Protein AF-A0A820EY60-F1 (afdb_monomer_lite)

Radius of gyration: 45.44 Å; chains: 1; bounding box: 82×20×129 Å

Structure (mmCIF, N/CA/C/O backbone):
data_AF-A0A820EY60-F1
#
_entry.id   AF-A0A820EY60-F1
#
loop_
_atom_site.group_PDB
_atom_site.id
_atom_site.type_symbol
_atom_site.label_atom_id
_atom_site.label_alt_id
_atom_site.label_comp_id
_atom_site.label_asym_id
_atom_site.label_entity_id
_atom_site.label_seq_id
_atom_site.pdbx_PDB_ins_code
_atom_site.Cartn_x
_atom_site.Cartn_y
_atom_site.Cartn_z
_atom_site.occupancy
_atom_site.B_iso_or_equiv
_atom_site.auth_seq_id
_atom_site.auth_comp_id
_atom_site.auth_asym_id
_atom_site.auth_atom_id
_atom_site.pdbx_PDB_model_num
ATOM 1 N N . MET A 1 1 ? 21.390 9.160 -57.667 1.00 46.69 1 MET A N 1
ATOM 2 C CA . MET A 1 1 ? 22.799 8.758 -57.874 1.00 46.69 1 MET A CA 1
ATOM 3 C C . MET A 1 1 ? 23.351 8.319 -56.524 1.00 46.69 1 MET A C 1
ATOM 5 O O . MET A 1 1 ? 22.837 8.820 -55.535 1.00 46.69 1 MET A O 1
ATOM 9 N N . PRO A 1 2 ? 24.274 7.347 -56.413 1.00 54.88 2 PRO A N 1
ATOM 10 C CA . PRO A 1 2 ? 24.936 7.110 -55.134 1.00 54.88 2 PRO A CA 1
ATOM 11 C C . PRO A 1 2 ? 25.804 8.330 -54.814 1.00 54.88 2 PRO A C 1
ATOM 13 O O . PRO A 1 2 ? 26.779 8.579 -55.520 1.00 54.88 2 PRO A O 1
ATOM 16 N N . ASP A 1 3 ? 25.427 9.091 -53.788 1.00 70.56 3 ASP A N 1
ATOM 17 C CA . ASP A 1 3 ? 26.222 10.221 -53.318 1.00 70.56 3 ASP A CA 1
ATOM 18 C C . ASP A 1 3 ? 27.462 9.663 -52.617 1.00 70.56 3 ASP A C 1
ATOM 20 O O . ASP A 1 3 ? 27.401 9.069 -51.535 1.00 70.56 3 ASP A O 1
ATOM 24 N N . PHE A 1 4 ? 28.594 9.766 -53.308 1.00 81.19 4 PHE A N 1
ATOM 25 C CA . PHE A 1 4 ? 29.899 9.531 -52.717 1.00 81.19 4 PHE A CA 1
ATOM 26 C C . PHE A 1 4 ? 30.326 10.800 -51.990 1.00 81.19 4 PHE A C 1
ATOM 28 O O . PHE A 1 4 ? 30.289 11.890 -52.558 1.00 81.19 4 PHE A O 1
ATOM 35 N N . GLY A 1 5 ? 30.746 10.657 -50.741 1.00 83.81 5 GLY A N 1
ATOM 36 C CA . GLY A 1 5 ? 31.183 11.782 -49.928 1.00 83.81 5 GLY A CA 1
ATOM 37 C C . GLY A 1 5 ? 31.881 11.331 -48.654 1.00 83.81 5 GLY A C 1
ATOM 38 O O . GLY A 1 5 ? 32.202 10.151 -48.485 1.00 83.81 5 GLY A O 1
ATOM 39 N N . ALA A 1 6 ? 32.116 12.285 -47.757 1.00 85.88 6 ALA A N 1
ATOM 40 C CA . ALA A 1 6 ? 32.675 12.013 -46.442 1.00 85.88 6 ALA A CA 1
ATOM 41 C C . ALA A 1 6 ? 31.576 11.524 -45.488 1.00 85.88 6 ALA A C 1
ATOM 43 O O . ALA A 1 6 ? 30.491 12.101 -45.421 1.00 85.88 6 ALA A O 1
ATOM 44 N N . CYS A 1 7 ? 31.857 10.451 -44.752 1.00 88.62 7 CYS A N 1
ATOM 45 C CA . CYS A 1 7 ? 30.958 9.951 -43.716 1.00 88.62 7 CYS A CA 1
ATOM 46 C C . CYS A 1 7 ? 30.842 10.970 -42.573 1.00 88.62 7 CYS A C 1
ATOM 48 O O . CYS A 1 7 ? 31.852 11.503 -42.124 1.00 88.62 7 CYS A O 1
ATOM 50 N N . SER A 1 8 ? 29.629 11.191 -42.059 1.00 89.00 8 SER A N 1
ATOM 51 C CA . SER A 1 8 ? 29.383 12.158 -40.972 1.00 89.00 8 SER A CA 1
ATOM 52 C C . SER A 1 8 ? 29.898 11.708 -39.597 1.00 89.00 8 SER A C 1
ATOM 54 O O . SER A 1 8 ? 29.787 12.458 -38.627 1.00 89.00 8 SER A O 1
ATOM 56 N N . GLU A 1 9 ? 30.408 10.479 -39.479 1.00 89.31 9 GLU A N 1
ATOM 57 C CA . GLU A 1 9 ? 30.913 9.958 -38.209 1.00 89.31 9 GLU A CA 1
ATOM 58 C C . GLU A 1 9 ? 32.350 10.424 -37.924 1.00 89.31 9 GLU A C 1
ATOM 60 O O . GLU A 1 9 ? 33.220 10.219 -38.774 1.00 89.31 9 GLU A O 1
ATOM 65 N N . PRO A 1 10 ? 32.636 10.991 -36.729 1.00 86.00 10 PRO A N 1
ATOM 66 C CA . PRO A 1 10 ? 33.950 11.559 -36.397 1.00 86.00 10 PRO A CA 1
ATOM 67 C C . PR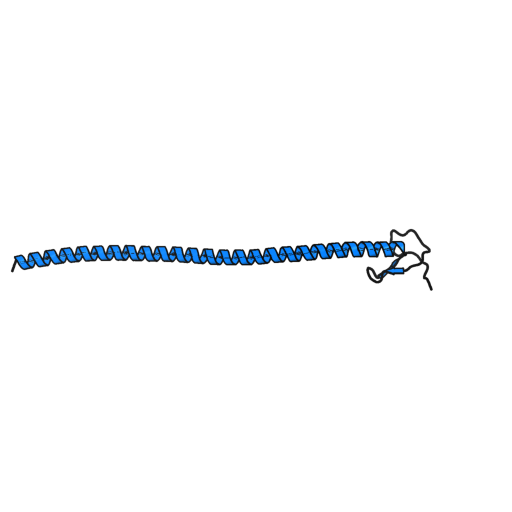O A 1 10 ? 35.091 10.539 -36.420 1.00 86.00 10 PRO A C 1
ATOM 69 O O . PRO A 1 10 ? 36.251 10.896 -36.597 1.00 86.00 10 PRO A O 1
ATOM 72 N N . THR A 1 11 ? 34.762 9.266 -36.213 1.00 87.38 11 THR A N 1
ATOM 73 C CA . THR A 1 11 ? 35.688 8.127 -36.222 1.00 87.38 11 THR A CA 1
ATOM 74 C C . THR A 1 11 ? 35.972 7.605 -37.632 1.00 87.38 11 THR A C 1
ATOM 76 O O . THR A 1 11 ? 36.790 6.699 -37.802 1.00 87.38 11 THR A O 1
ATOM 79 N N . CYS A 1 12 ? 35.298 8.133 -38.661 1.00 87.19 12 CYS A N 1
ATOM 80 C CA . CYS A 1 12 ? 35.459 7.678 -40.033 1.00 87.19 12 CYS A CA 1
ATOM 81 C C . CYS A 1 12 ? 36.577 8.431 -40.756 1.00 87.19 12 CYS A C 1
ATOM 83 O O . CYS A 1 12 ? 36.436 9.596 -41.111 1.00 87.19 12 CYS A O 1
ATOM 85 N N . ASN A 1 13 ? 37.654 7.723 -41.090 1.00 84.88 13 ASN A N 1
ATOM 86 C CA . ASN A 1 13 ? 38.775 8.295 -41.845 1.00 84.88 13 ASN A CA 1
ATOM 87 C C . ASN A 1 13 ? 38.596 8.193 -43.374 1.00 84.88 13 ASN A C 1
ATOM 89 O O . ASN A 1 13 ? 39.529 8.469 -44.126 1.00 84.88 13 ASN A O 1
ATOM 93 N N . GLN A 1 14 ? 37.429 7.748 -43.855 1.00 80.12 14 GLN A N 1
ATOM 94 C CA . GLN A 1 14 ? 37.173 7.527 -45.280 1.00 80.12 14 GLN A CA 1
ATOM 95 C C . GLN A 1 14 ? 36.463 8.741 -45.901 1.00 80.12 14 GLN A C 1
ATOM 97 O O . GLN A 1 14 ? 35.351 9.094 -45.511 1.00 80.12 14 GLN A O 1
ATO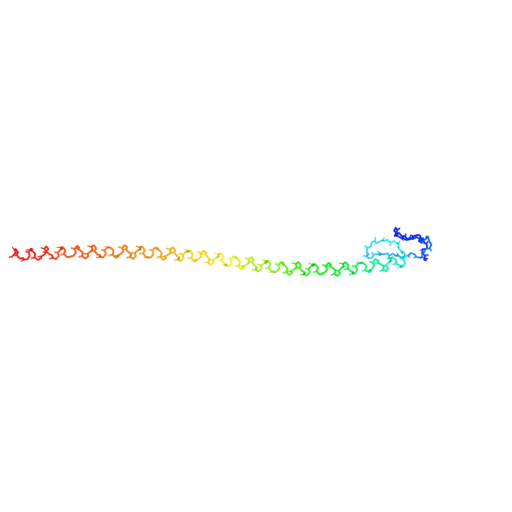M 102 N N . THR A 1 15 ? 37.105 9.371 -46.888 1.00 74.38 15 THR A N 1
ATOM 103 C CA . THR A 1 15 ? 36.664 10.640 -47.502 1.00 74.38 15 THR A CA 1
ATOM 104 C C . THR A 1 15 ? 35.883 10.477 -48.809 1.00 74.38 15 THR A C 1
ATOM 106 O O . THR A 1 15 ? 35.259 11.429 -49.267 1.00 74.38 15 THR A O 1
ATOM 109 N N . ALA A 1 16 ? 35.893 9.281 -49.405 1.00 81.25 16 ALA A N 1
ATOM 110 C CA . ALA A 1 16 ? 35.208 8.974 -50.660 1.00 81.25 16 ALA A CA 1
ATOM 111 C C . ALA A 1 16 ? 34.475 7.631 -50.557 1.00 81.25 16 ALA A C 1
ATOM 113 O O . ALA A 1 16 ? 34.921 6.608 -51.078 1.00 81.25 16 ALA A O 1
ATOM 114 N N . VAL A 1 17 ? 33.352 7.627 -49.841 1.00 85.38 17 VAL A N 1
ATOM 115 C CA . VAL A 1 17 ? 32.538 6.429 -49.598 1.00 85.38 17 VAL A CA 1
ATOM 116 C C . VAL A 1 17 ? 31.104 6.656 -50.019 1.00 85.38 17 VAL A C 1
ATOM 118 O O . VAL A 1 17 ? 30.598 7.772 -49.955 1.00 85.38 17 VAL A O 1
ATOM 121 N N . ARG A 1 18 ? 30.434 5.580 -50.437 1.00 89.25 18 ARG A N 1
ATOM 122 C CA . ARG A 1 18 ? 28.993 5.618 -50.670 1.00 89.25 18 ARG A CA 1
ATOM 123 C C . ARG A 1 18 ? 28.291 5.898 -49.345 1.00 89.25 18 ARG A C 1
ATOM 125 O O . ARG A 1 18 ? 28.478 5.151 -48.380 1.00 89.25 18 ARG A O 1
ATOM 132 N N . LEU A 1 19 ? 27.494 6.957 -49.327 1.00 89.44 19 LEU A N 1
ATOM 133 C CA . LEU A 1 19 ? 26.745 7.369 -48.153 1.00 89.44 19 LEU A CA 1
ATOM 134 C C . LEU A 1 19 ? 25.342 6.761 -48.155 1.00 89.44 19 LEU A C 1
ATOM 136 O O . LEU A 1 19 ? 24.727 6.548 -49.203 1.00 89.44 19 LEU A O 1
ATOM 140 N N . PHE A 1 20 ? 24.860 6.476 -46.954 1.00 90.50 20 PHE A N 1
ATOM 141 C CA . PHE A 1 20 ? 23.540 5.946 -46.658 1.00 90.50 20 PHE A CA 1
ATOM 142 C C . PHE A 1 20 ? 22.906 6.803 -45.569 1.00 90.50 20 PHE A C 1
ATOM 144 O O . PHE A 1 20 ? 23.595 7.268 -44.662 1.00 90.50 20 PHE A O 1
ATOM 151 N N . ASP A 1 21 ? 21.597 6.993 -45.653 1.00 90.25 21 ASP A N 1
ATOM 152 C CA . ASP A 1 21 ? 20.851 7.734 -44.645 1.00 90.25 21 ASP A CA 1
ATOM 153 C C . ASP A 1 21 ? 20.533 6.836 -43.440 1.00 90.25 21 ASP A C 1
ATOM 155 O O . ASP A 1 21 ? 19.887 5.793 -43.571 1.00 90.25 21 ASP A O 1
ATOM 159 N N . CYS A 1 22 ? 20.972 7.250 -42.253 1.00 87.81 22 CYS A N 1
ATOM 160 C CA . CYS A 1 22 ? 20.622 6.634 -40.978 1.00 87.81 22 CYS A CA 1
ATOM 161 C C . CYS A 1 22 ? 19.290 7.201 -40.446 1.00 87.81 22 CYS A C 1
ATOM 163 O O . CYS A 1 22 ? 19.212 7.740 -39.332 1.00 87.81 22 CYS A O 1
ATOM 165 N N . ALA A 1 23 ? 18.235 7.066 -41.252 1.00 80.69 23 ALA A N 1
ATOM 166 C CA . ALA A 1 23 ? 16.937 7.718 -41.059 1.00 80.69 23 ALA A CA 1
ATOM 167 C C . ALA A 1 23 ? 16.236 7.353 -39.738 1.00 80.69 23 ALA A C 1
ATOM 169 O O . ALA A 1 23 ? 15.520 8.168 -39.162 1.00 80.69 23 ALA A O 1
ATOM 170 N N . HIS A 1 24 ? 16.447 6.134 -39.239 1.00 75.00 24 HIS A N 1
ATOM 171 C CA . HIS A 1 24 ? 15.731 5.623 -38.068 1.00 75.00 24 HIS A CA 1
ATOM 172 C C . HIS A 1 24 ? 16.357 6.006 -36.723 1.00 75.00 24 HIS A C 1
ATOM 174 O O . HIS A 1 24 ? 15.674 5.933 -35.704 1.00 75.00 24 HIS A O 1
ATOM 180 N N . HIS A 1 25 ? 17.628 6.424 -36.701 1.00 78.81 25 HIS A N 1
ATOM 181 C CA . HIS A 1 25 ? 18.370 6.606 -35.446 1.00 78.81 25 HIS A CA 1
ATOM 182 C C . HIS A 1 25 ? 18.864 8.034 -35.225 1.00 78.81 25 HIS A C 1
ATOM 184 O O . HIS A 1 25 ? 18.754 8.549 -34.115 1.00 78.81 25 HIS A O 1
ATOM 190 N N . CYS A 1 26 ? 19.428 8.676 -36.253 1.00 82.50 26 CYS A N 1
ATOM 191 C CA . CYS A 1 26 ? 20.077 9.980 -36.084 1.00 82.50 26 CYS A CA 1
ATOM 192 C C . CYS A 1 26 ? 20.000 10.908 -37.303 1.00 82.50 26 CYS A C 1
ATOM 194 O O . CYS A 1 26 ? 20.517 12.019 -37.223 1.00 82.50 26 CYS A O 1
ATOM 196 N N . MET A 1 27 ? 19.365 10.479 -38.405 1.00 86.88 27 MET A N 1
ATOM 197 C CA . MET A 1 27 ? 19.185 11.267 -39.637 1.00 86.88 27 MET A CA 1
ATOM 198 C C . MET A 1 27 ? 20.505 11.789 -40.236 1.00 86.88 27 MET A C 1
ATOM 200 O O . MET A 1 27 ? 20.557 12.857 -40.844 1.00 86.88 27 MET A O 1
ATOM 204 N N . LYS A 1 28 ? 21.603 11.052 -40.023 1.00 87.69 28 LYS A N 1
ATOM 205 C CA . LYS A 1 28 ? 22.928 11.372 -40.564 1.00 87.69 28 LYS A CA 1
ATOM 206 C C . LYS A 1 28 ? 23.227 10.551 -41.815 1.00 87.69 28 LYS A C 1
ATOM 208 O O . LYS A 1 28 ? 22.896 9.369 -41.873 1.00 87.69 28 LYS A O 1
ATOM 213 N N . MET A 1 29 ? 23.987 11.140 -42.738 1.00 89.50 29 MET A N 1
ATOM 214 C CA . MET A 1 29 ? 24.581 10.429 -43.872 1.00 89.50 29 MET A CA 1
ATOM 215 C C . MET A 1 29 ? 25.884 9.745 -43.443 1.00 89.50 29 MET A C 1
ATOM 217 O O . MET A 1 29 ? 26.880 10.410 -43.138 1.00 89.50 29 MET A O 1
ATOM 221 N N . VAL A 1 30 ? 25.889 8.417 -43.413 1.00 90.19 30 VAL A N 1
ATOM 222 C CA . VAL A 1 30 ? 27.005 7.604 -42.912 1.00 90.19 30 VAL A CA 1
ATOM 223 C C . VAL A 1 30 ? 27.412 6.534 -43.922 1.00 90.19 30 VAL A C 1
ATOM 225 O O . VAL A 1 30 ? 26.642 6.157 -44.804 1.00 90.19 30 VAL A O 1
ATOM 228 N N . CYS A 1 31 ? 28.640 6.030 -43.824 1.00 92.00 31 CYS A N 1
ATOM 229 C CA . CYS A 1 31 ? 29.045 4.875 -44.619 1.00 92.00 31 CYS A CA 1
ATOM 230 C C . CYS A 1 31 ? 28.355 3.596 -44.111 1.00 92.00 31 CYS A C 1
ATOM 232 O O . CYS A 1 31 ? 27.895 3.531 -42.970 1.00 92.00 31 CYS A O 1
ATOM 234 N N . LEU A 1 32 ? 28.331 2.548 -44.941 1.00 90.44 32 LEU A N 1
ATOM 235 C CA . LEU A 1 32 ? 27.664 1.282 -44.607 1.00 90.44 32 LEU A CA 1
ATOM 236 C C . LEU A 1 32 ? 28.148 0.675 -43.278 1.00 90.44 32 LEU A C 1
ATOM 238 O O . LEU A 1 32 ? 27.349 0.127 -42.527 1.00 90.44 32 LEU A O 1
ATOM 242 N N . GLN A 1 33 ? 29.444 0.786 -42.973 1.00 91.44 33 GLN A N 1
ATOM 243 C CA . GLN A 1 33 ? 30.009 0.261 -41.729 1.00 91.44 33 GLN A CA 1
ATOM 244 C C . GLN A 1 33 ? 29.405 0.943 -40.493 1.00 91.44 33 GLN A C 1
ATOM 246 O O . GLN A 1 33 ? 28.972 0.253 -39.572 1.00 91.44 33 GLN A O 1
ATOM 251 N N . HIS A 1 34 ? 29.341 2.275 -40.488 1.00 91.75 34 HIS A N 1
ATOM 252 C CA . HIS A 1 34 ? 28.778 3.028 -39.368 1.00 91.75 34 HIS A CA 1
ATOM 253 C C . HIS A 1 34 ? 27.253 2.911 -39.297 1.00 91.75 34 HIS A C 1
ATOM 255 O O . HIS A 1 34 ? 26.708 2.902 -38.199 1.00 91.75 34 HIS A O 1
ATOM 261 N N . LEU A 1 35 ? 26.564 2.727 -40.430 1.00 91.00 35 LEU A N 1
ATOM 262 C CA . LEU A 1 35 ? 25.133 2.407 -40.425 1.00 91.00 35 LEU A CA 1
ATOM 263 C C . LEU A 1 35 ? 24.863 1.100 -39.660 1.00 91.00 35 LEU A C 1
ATOM 265 O O . LEU A 1 35 ? 24.045 1.072 -38.746 1.00 91.00 35 LEU A O 1
ATOM 269 N N . ILE A 1 36 ? 25.621 0.041 -39.965 1.00 90.88 36 ILE A N 1
ATOM 270 C CA . ILE A 1 36 ? 25.514 -1.253 -39.270 1.00 90.88 36 ILE A CA 1
ATOM 271 C C . ILE A 1 36 ? 25.844 -1.113 -37.776 1.00 90.88 36 ILE A C 1
ATOM 273 O O . ILE A 1 36 ? 25.236 -1.780 -36.935 1.00 90.88 36 ILE A O 1
ATOM 277 N N . GLU A 1 37 ? 26.822 -0.279 -37.423 1.00 90.94 37 GLU A N 1
ATOM 278 C CA . GLU A 1 37 ? 27.174 -0.020 -36.026 1.00 90.94 37 GLU A CA 1
ATOM 279 C C . GLU A 1 37 ? 26.059 0.717 -35.275 1.00 90.94 37 GLU A C 1
ATOM 281 O O . GLU A 1 37 ? 25.690 0.295 -34.177 1.00 90.94 37 GLU A O 1
ATOM 286 N N . HIS A 1 38 ? 25.475 1.753 -35.880 1.00 90.75 38 HIS A N 1
ATOM 287 C CA . HIS A 1 38 ? 24.332 2.473 -35.322 1.00 90.75 38 HIS A CA 1
ATOM 288 C C . HIS A 1 38 ? 23.150 1.536 -35.067 1.00 90.75 38 HIS A C 1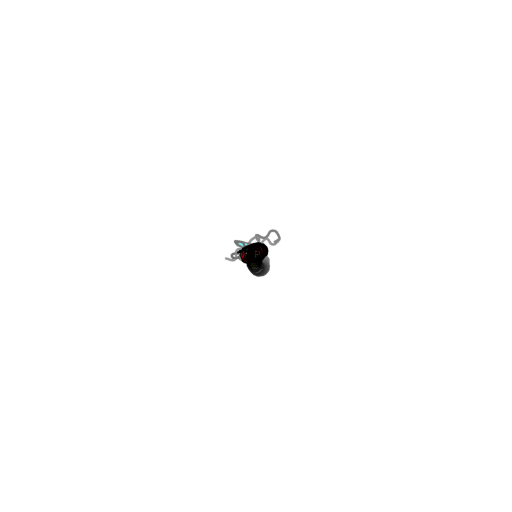
ATOM 290 O O . HIS A 1 38 ? 22.613 1.536 -33.959 1.00 90.75 38 HIS A O 1
ATOM 296 N N . ASP A 1 39 ? 22.800 0.686 -36.035 1.00 88.81 39 ASP A N 1
ATOM 297 C CA . ASP A 1 39 ? 21.708 -0.285 -35.896 1.00 88.81 39 ASP A CA 1
ATOM 298 C C . ASP A 1 39 ? 21.962 -1.257 -34.731 1.00 88.81 39 ASP A C 1
ATOM 300 O O . ASP A 1 39 ? 21.078 -1.527 -33.914 1.00 88.81 39 ASP A O 1
ATOM 304 N N . ARG A 1 40 ? 23.202 -1.750 -34.589 1.00 90.00 40 ARG A N 1
ATOM 305 C CA . ARG A 1 40 ? 23.592 -2.640 -33.480 1.00 90.00 40 ARG A CA 1
ATOM 306 C C . ARG A 1 40 ? 23.510 -1.953 -32.121 1.00 90.00 40 ARG A C 1
ATOM 308 O O . ARG A 1 40 ? 23.077 -2.579 -31.150 1.00 90.00 40 ARG A O 1
ATOM 315 N N . LEU A 1 41 ? 23.969 -0.706 -32.031 1.00 89.38 41 LEU A N 1
ATOM 316 C CA . LEU A 1 41 ? 23.914 0.079 -30.798 1.00 89.38 41 LEU A CA 1
ATOM 317 C C . LEU A 1 41 ? 22.467 0.383 -30.412 1.00 89.38 41 LEU A C 1
ATOM 319 O O . LEU A 1 41 ? 22.101 0.207 -29.250 1.00 89.38 41 LEU A O 1
ATOM 323 N N . PHE A 1 42 ? 21.639 0.768 -31.381 1.00 89.12 42 PHE A N 1
ATOM 324 C CA . PHE A 1 42 ? 20.226 1.039 -31.158 1.00 89.12 42 PHE A CA 1
ATOM 325 C C . PHE A 1 42 ? 19.488 -0.198 -30.645 1.00 89.12 42 PHE A C 1
ATOM 327 O O . PHE A 1 42 ? 18.843 -0.130 -29.600 1.00 89.12 42 PHE A O 1
ATOM 334 N N . GLU A 1 43 ? 19.647 -1.350 -31.298 1.00 88.81 43 GLU A N 1
ATOM 335 C CA . GLU A 1 43 ? 19.008 -2.597 -30.864 1.00 88.81 43 GLU A CA 1
ATOM 336 C C . GLU A 1 43 ? 19.465 -3.040 -29.468 1.00 88.81 43 GLU A C 1
ATOM 338 O O . GLU A 1 43 ? 18.663 -3.512 -28.657 1.00 88.81 43 GLU A O 1
ATOM 343 N N . ARG A 1 44 ? 20.746 -2.848 -29.131 1.00 89.44 44 ARG A N 1
ATOM 344 C CA . ARG A 1 44 ? 21.247 -3.124 -27.777 1.00 89.44 44 ARG A CA 1
ATOM 345 C C . ARG A 1 44 ? 20.613 -2.191 -26.745 1.00 89.44 44 ARG A C 1
ATOM 347 O O . ARG A 1 44 ? 20.163 -2.662 -25.700 1.00 89.44 44 ARG A O 1
ATOM 354 N N . ASN A 1 45 ? 20.562 -0.894 -27.037 1.00 89.69 45 ASN A N 1
ATOM 355 C CA . ASN A 1 45 ? 19.979 0.105 -26.144 1.00 89.69 45 ASN A CA 1
ATOM 356 C C . ASN A 1 45 ? 18.478 -0.119 -25.961 1.00 89.69 45 ASN A C 1
ATOM 358 O O . ASN A 1 45 ? 17.986 -0.045 -24.839 1.00 89.69 45 ASN A O 1
ATOM 362 N N . LYS A 1 46 ? 17.766 -0.470 -27.033 1.00 91.44 46 LYS A N 1
ATOM 363 C CA . LYS A 1 46 ? 16.347 -0.822 -26.999 1.00 91.44 46 LYS A CA 1
ATOM 364 C C . LYS A 1 46 ? 16.088 -2.010 -26.076 1.00 91.44 46 LYS A C 1
ATOM 366 O O . LYS A 1 46 ? 15.284 -1.886 -25.159 1.00 91.44 46 LYS A O 1
ATOM 371 N N . LYS A 1 47 ? 16.831 -3.111 -26.232 1.00 91.94 47 LYS A N 1
ATOM 372 C CA . LYS A 1 47 ? 16.726 -4.273 -25.328 1.00 91.94 47 LYS A CA 1
ATOM 373 C C . LYS A 1 47 ? 17.027 -3.907 -23.877 1.00 91.94 47 LYS A C 1
ATOM 375 O O . LYS A 1 47 ? 16.362 -4.389 -22.964 1.00 91.94 47 LYS A O 1
ATOM 380 N N . HIS A 1 48 ? 18.018 -3.045 -23.651 1.00 92.25 48 HIS A N 1
ATOM 381 C CA . HIS A 1 48 ? 18.345 -2.592 -22.303 1.00 92.25 48 HIS A CA 1
ATOM 382 C C . HIS A 1 48 ? 17.217 -1.749 -21.690 1.00 92.25 48 HIS A C 1
ATOM 384 O O . HIS A 1 48 ? 16.867 -1.949 -20.525 1.00 92.25 48 HIS A O 1
ATOM 390 N N . LEU A 1 49 ? 16.635 -0.836 -22.470 1.00 92.81 49 LEU A N 1
ATOM 391 C CA . LEU A 1 49 ? 15.497 -0.011 -22.066 1.00 92.81 49 LEU A CA 1
ATOM 392 C C . LEU A 1 49 ? 14.263 -0.864 -21.770 1.00 92.81 49 LEU A C 1
ATOM 394 O O . LEU A 1 49 ? 13.618 -0.648 -20.749 1.00 92.81 49 LEU A O 1
ATOM 398 N N . GLU A 1 50 ? 13.964 -1.855 -22.609 1.00 94.75 50 GLU A N 1
ATOM 399 C CA . GLU A 1 50 ? 12.876 -2.812 -22.378 1.00 94.75 50 GLU A CA 1
ATOM 400 C C . GLU A 1 50 ? 13.081 -3.586 -21.065 1.00 94.75 50 GLU A C 1
ATOM 402 O O . GLU A 1 50 ? 12.147 -3.714 -20.272 1.00 94.75 50 GLU A O 1
ATOM 407 N N . GLY A 1 51 ? 14.313 -4.026 -20.783 1.00 94.62 51 GLY A N 1
ATOM 408 C CA . GLY A 1 51 ? 14.664 -4.667 -19.513 1.00 94.62 51 GLY A CA 1
ATOM 409 C C . GLY A 1 51 ? 14.446 -3.756 -18.301 1.00 94.62 51 GLY A C 1
ATOM 410 O O . GLY A 1 51 ? 13.814 -4.163 -17.326 1.00 94.62 51 GLY A O 1
ATOM 411 N N . HIS A 1 52 ? 14.892 -2.499 -18.381 1.00 94.25 52 HIS A N 1
ATOM 412 C CA . HIS A 1 52 ? 14.667 -1.504 -17.323 1.00 94.25 52 HIS A CA 1
ATOM 413 C C . HIS A 1 52 ? 13.186 -1.193 -17.115 1.00 94.25 52 HIS A C 1
ATOM 415 O O . HIS A 1 52 ? 12.733 -1.076 -15.979 1.00 94.25 52 HIS A O 1
ATOM 421 N N . GLN A 1 53 ? 12.410 -1.084 -18.194 1.00 94.81 53 GLN A N 1
ATOM 422 C CA . GLN A 1 53 ? 10.965 -0.872 -18.108 1.00 94.81 53 GLN A CA 1
ATOM 423 C C . GLN A 1 53 ? 10.256 -2.049 -17.435 1.00 94.81 53 GLN A C 1
ATOM 425 O O . GLN A 1 53 ? 9.324 -1.835 -16.657 1.00 94.81 53 GLN A O 1
ATOM 430 N N . LEU A 1 54 ? 10.681 -3.282 -17.721 1.00 96.50 54 LEU A N 1
ATOM 431 C CA . LEU A 1 54 ? 10.136 -4.475 -17.079 1.00 96.50 54 LEU A CA 1
ATOM 432 C C . LEU A 1 54 ? 10.435 -4.477 -15.574 1.00 96.50 54 LEU A C 1
ATOM 434 O O . LEU A 1 54 ? 9.529 -4.700 -14.769 1.00 96.50 54 LEU A O 1
ATOM 438 N N . GLU A 1 55 ? 11.676 -4.174 -15.193 1.00 96.00 55 GLU A N 1
ATOM 439 C CA . GLU A 1 55 ? 12.078 -4.138 -13.786 1.00 96.00 55 GLU A CA 1
ATOM 440 C C . GLU A 1 55 ? 11.376 -3.005 -13.026 1.00 96.00 55 GLU A C 1
ATOM 442 O O . GLU A 1 55 ? 10.864 -3.229 -11.932 1.00 96.00 55 GLU A O 1
ATOM 447 N N . LEU A 1 56 ? 11.230 -1.819 -13.627 1.00 96.62 56 LEU A N 1
ATOM 448 C CA . LEU A 1 56 ? 10.452 -0.721 -13.043 1.00 96.62 56 LEU A CA 1
ATOM 449 C C . LEU A 1 56 ? 8.990 -1.112 -12.805 1.00 96.62 56 LEU A C 1
ATOM 451 O O . LEU A 1 56 ? 8.452 -0.845 -11.730 1.00 96.62 56 LEU A O 1
ATOM 455 N N . LYS A 1 57 ? 8.347 -1.777 -13.774 1.00 94.94 57 LYS A N 1
ATOM 456 C CA . LYS A 1 57 ? 6.973 -2.282 -13.609 1.00 94.94 57 LYS A CA 1
ATOM 457 C C . LYS A 1 57 ? 6.879 -3.291 -12.467 1.00 94.94 57 LYS A C 1
ATOM 459 O O . LYS A 1 57 ? 5.946 -3.225 -11.668 1.00 94.94 57 LYS A O 1
ATOM 464 N N . ARG A 1 58 ? 7.851 -4.202 -12.367 1.00 96.81 58 ARG A N 1
ATOM 465 C CA . ARG A 1 58 ? 7.920 -5.196 -11.290 1.00 96.81 58 ARG A CA 1
ATOM 466 C C . ARG A 1 58 ? 8.088 -4.531 -9.923 1.00 96.81 58 ARG A C 1
ATOM 468 O O . ARG A 1 58 ? 7.322 -4.834 -9.011 1.00 96.81 58 ARG A O 1
ATOM 475 N N . LEU A 1 59 ? 9.045 -3.613 -9.789 1.00 96.31 59 LEU A N 1
ATOM 476 C CA . LEU A 1 59 ? 9.300 -2.881 -8.546 1.00 96.31 59 LEU A CA 1
ATOM 477 C C . LEU A 1 59 ? 8.084 -2.058 -8.116 1.00 96.31 59 LEU A C 1
ATOM 479 O O . LEU A 1 59 ? 7.722 -2.078 -6.942 1.00 96.31 59 LEU A O 1
ATOM 483 N N . TYR A 1 60 ? 7.410 -1.398 -9.060 1.00 94.88 60 TYR A N 1
ATOM 484 C CA . TYR A 1 60 ? 6.179 -0.663 -8.780 1.00 94.88 60 TYR A CA 1
ATOM 485 C C . TYR A 1 60 ? 5.062 -1.579 -8.263 1.00 94.88 60 TYR A C 1
ATOM 487 O O . TYR A 1 60 ? 4.409 -1.252 -7.275 1.00 94.88 60 TYR A O 1
ATOM 495 N N . SER A 1 61 ? 4.875 -2.752 -8.876 1.00 94.31 61 SER A N 1
ATOM 496 C CA . SER A 1 61 ? 3.882 -3.733 -8.418 1.00 94.31 61 SER A CA 1
ATOM 497 C C . SER A 1 61 ? 4.163 -4.220 -6.993 1.00 94.31 61 SER A C 1
ATOM 499 O O . SER A 1 61 ? 3.234 -4.340 -6.193 1.00 94.31 61 SER A O 1
ATOM 501 N N . ILE A 1 62 ? 5.433 -4.487 -6.667 1.00 94.81 62 ILE A N 1
ATOM 502 C CA . ILE A 1 62 ? 5.851 -4.884 -5.314 1.00 94.81 62 ILE A CA 1
ATOM 503 C C . ILE A 1 62 ? 5.571 -3.748 -4.330 1.00 94.81 62 ILE A C 1
ATOM 505 O O . ILE A 1 62 ? 4.943 -3.969 -3.298 1.00 94.81 62 ILE A O 1
ATOM 509 N N . TYR A 1 63 ? 5.991 -2.527 -4.663 1.00 93.12 63 TYR A N 1
ATOM 510 C CA . TYR A 1 63 ? 5.768 -1.356 -3.823 1.00 93.12 63 TYR A CA 1
ATOM 511 C C . TYR A 1 63 ? 4.279 -1.117 -3.550 1.00 93.12 63 TYR A C 1
ATOM 513 O O . TYR A 1 63 ? 3.900 -0.944 -2.396 1.00 93.12 63 TYR A O 1
ATOM 521 N N . SER A 1 64 ? 3.429 -1.167 -4.581 1.00 91.44 64 SER A N 1
ATOM 522 C CA . SER A 1 64 ? 1.979 -0.996 -4.424 1.00 91.44 64 SER A CA 1
ATOM 523 C C . SER A 1 64 ? 1.388 -2.041 -3.478 1.00 91.44 64 SER A C 1
ATOM 525 O O . SER A 1 64 ? 0.638 -1.690 -2.575 1.00 91.44 64 SER A O 1
ATOM 527 N N . SER A 1 65 ? 1.786 -3.307 -3.633 1.00 91.75 65 SER A N 1
ATOM 528 C CA . SER A 1 65 ? 1.310 -4.397 -2.769 1.00 91.75 65 SER A CA 1
ATOM 529 C C . SER A 1 65 ? 1.731 -4.182 -1.311 1.00 91.75 65 SER A C 1
ATOM 531 O O . SER A 1 65 ? 0.925 -4.340 -0.400 1.00 91.75 65 SER A O 1
ATOM 533 N N . LEU A 1 66 ? 2.973 -3.741 -1.079 1.00 91.38 66 LEU A N 1
ATOM 534 C CA . LEU A 1 66 ? 3.468 -3.421 0.263 1.00 91.38 66 LEU A CA 1
ATOM 535 C C . LEU A 1 66 ? 2.738 -2.227 0.891 1.00 91.38 66 LEU A C 1
ATOM 537 O O . LEU A 1 66 ? 2.538 -2.203 2.105 1.00 91.38 66 LEU A O 1
ATOM 541 N N . VAL A 1 67 ? 2.359 -1.218 0.104 1.00 90.38 67 VAL A N 1
ATOM 542 C CA . VAL A 1 67 ? 1.557 -0.088 0.599 1.00 90.38 67 VAL A CA 1
ATOM 543 C C . VAL A 1 67 ? 0.184 -0.579 1.060 1.00 90.38 67 VAL A C 1
ATOM 545 O O . VAL A 1 67 ? -0.238 -0.226 2.164 1.00 90.38 67 VAL A O 1
ATOM 548 N N . ASP A 1 68 ? -0.468 -1.435 0.273 1.00 89.62 68 ASP A N 1
ATOM 549 C CA . ASP A 1 68 ? -1.770 -2.012 0.622 1.00 89.62 68 ASP A CA 1
ATOM 550 C C . ASP A 1 68 ? -1.687 -2.883 1.886 1.00 89.62 68 ASP A C 1
ATOM 552 O O . ASP A 1 68 ? -2.489 -2.717 2.808 1.00 89.62 68 ASP A O 1
ATOM 556 N N . GLU A 1 69 ? -0.674 -3.748 1.996 1.00 89.88 69 GLU A N 1
ATOM 557 C CA . GLU A 1 69 ? -0.435 -4.562 3.196 1.00 89.88 69 GLU A CA 1
ATOM 558 C C . GLU A 1 69 ? -0.189 -3.707 4.446 1.00 89.88 69 GLU A C 1
ATOM 560 O O . GLU A 1 69 ? -0.742 -3.984 5.512 1.00 89.88 69 GLU A O 1
ATOM 565 N N . ASN A 1 70 ? 0.612 -2.641 4.335 1.00 90.44 70 ASN A N 1
ATOM 566 C CA . ASN A 1 70 ? 0.867 -1.738 5.460 1.00 90.44 70 ASN A CA 1
ATOM 567 C C . ASN A 1 70 ? -0.395 -0.978 5.880 1.00 90.44 70 ASN A C 1
ATOM 569 O O . ASN A 1 70 ? -0.606 -0.775 7.077 1.00 90.44 70 ASN A O 1
ATOM 573 N N . LYS A 1 71 ? -1.245 -0.585 4.925 1.00 92.31 71 LYS A N 1
ATOM 574 C CA . LYS A 1 71 ? -2.538 0.036 5.223 1.00 92.31 71 LYS A CA 1
ATOM 575 C C . LYS A 1 71 ? -3.441 -0.928 5.991 1.00 92.31 71 LYS A C 1
ATOM 577 O O . LYS A 1 71 ? -3.981 -0.550 7.028 1.00 92.31 71 LYS A O 1
ATOM 582 N N . ILE A 1 72 ? -3.548 -2.176 5.532 1.00 91.38 72 ILE A N 1
ATOM 583 C CA . ILE A 1 72 ? -4.310 -3.220 6.228 1.00 91.38 72 ILE A CA 1
ATOM 584 C C . ILE A 1 72 ? -3.756 -3.417 7.645 1.00 91.38 72 ILE A C 1
ATOM 586 O O . ILE A 1 72 ? -4.526 -3.418 8.604 1.00 91.38 72 ILE A O 1
ATOM 590 N N . ARG A 1 73 ? -2.428 -3.522 7.807 1.00 92.94 73 ARG A N 1
ATOM 591 C CA . ARG A 1 73 ? -1.799 -3.668 9.130 1.00 92.94 73 ARG A CA 1
ATOM 592 C C . ARG A 1 73 ? -2.178 -2.521 10.067 1.00 92.94 73 ARG A C 1
ATOM 594 O O . ARG A 1 73 ? -2.576 -2.784 11.197 1.00 92.94 73 ARG A O 1
ATOM 601 N N . TYR A 1 74 ? -2.111 -1.281 9.587 1.00 93.88 74 TYR A N 1
ATOM 602 C CA . TYR A 1 74 ? -2.480 -0.103 10.370 1.00 93.88 74 TYR A CA 1
ATOM 603 C C . TYR A 1 74 ? -3.948 -0.142 10.830 1.00 93.88 74 TYR A C 1
ATOM 605 O O . TYR A 1 74 ? -4.241 0.102 11.999 1.00 93.88 74 TYR A O 1
ATOM 613 N N . GLU A 1 75 ? -4.875 -0.519 9.944 1.00 93.88 75 GLU A N 1
ATOM 614 C CA . GLU A 1 75 ? -6.296 -0.663 10.293 1.00 93.88 75 GLU A CA 1
ATOM 615 C C . GLU A 1 75 ? -6.531 -1.7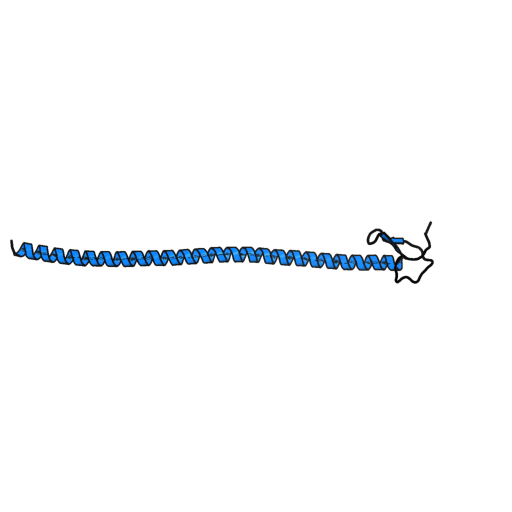61 11.348 1.00 93.88 75 GLU A C 1
ATOM 617 O O . GLU A 1 75 ? -7.378 -1.609 12.235 1.00 93.88 75 GLU A O 1
ATOM 622 N N . TYR A 1 76 ? -5.781 -2.867 11.286 1.00 93.75 76 TYR A N 1
ATOM 623 C CA . TYR A 1 76 ? -5.839 -3.928 12.297 1.00 93.75 76 TYR A CA 1
ATOM 624 C C . TYR A 1 76 ? -5.268 -3.487 13.648 1.00 93.75 76 TYR A C 1
ATOM 626 O O . TYR A 1 76 ? -5.878 -3.777 14.677 1.00 93.75 76 TYR A O 1
ATOM 634 N N . GLU A 1 77 ? -4.134 -2.785 13.657 1.00 94.44 77 GLU A N 1
ATOM 635 C CA . GLU A 1 77 ? -3.530 -2.230 14.875 1.00 94.44 77 GLU A CA 1
ATOM 636 C C . GLU A 1 77 ? -4.499 -1.268 15.572 1.00 94.44 77 GLU A C 1
ATOM 638 O O . GLU A 1 77 ? -4.744 -1.404 16.772 1.00 94.44 77 GLU A O 1
ATOM 643 N N . GLN A 1 78 ? -5.147 -0.383 14.809 1.00 96.25 78 GLN A N 1
ATOM 644 C CA . GLN A 1 78 ? -6.150 0.538 15.341 1.00 96.25 78 GLN A CA 1
ATOM 645 C C . GLN A 1 78 ? -7.338 -0.201 15.974 1.00 96.25 78 GLN A C 1
ATOM 647 O O . GLN A 1 78 ? -7.709 0.088 17.112 1.00 96.25 78 GLN A O 1
ATOM 652 N N . LYS A 1 79 ? -7.904 -1.201 15.283 1.00 95.25 79 LYS A N 1
ATOM 653 C CA . LYS A 1 79 ? -8.997 -2.021 15.838 1.00 95.25 79 LYS A CA 1
ATOM 654 C C . LYS A 1 79 ? -8.577 -2.758 17.104 1.00 95.25 79 LYS A C 1
ATOM 656 O O . LYS A 1 79 ? -9.371 -2.901 18.029 1.00 95.25 79 LYS A O 1
ATOM 661 N N . LEU A 1 80 ? -7.346 -3.258 17.150 1.00 96.31 80 LEU A N 1
ATOM 662 C CA . LEU A 1 80 ? -6.828 -3.971 18.310 1.00 96.31 80 LEU A CA 1
ATOM 663 C C . LEU A 1 80 ? -6.705 -3.040 19.525 1.00 96.31 80 LEU A C 1
ATOM 665 O O . LEU A 1 80 ? -7.040 -3.445 20.638 1.00 96.31 80 LEU A O 1
ATOM 669 N N . ASP A 1 81 ? -6.301 -1.790 19.319 1.00 97.25 81 ASP A N 1
ATOM 670 C CA . ASP A 1 81 ? -6.277 -0.784 20.382 1.00 97.25 81 ASP A CA 1
ATOM 671 C C . ASP A 1 81 ? -7.685 -0.345 20.816 1.00 97.25 81 ASP A C 1
ATOM 673 O O . ASP A 1 81 ? -7.925 -0.166 22.014 1.00 97.25 81 ASP A O 1
ATOM 677 N N . ASP A 1 82 ? -8.649 -0.266 19.894 1.00 97.19 82 ASP A N 1
ATOM 678 C CA . ASP A 1 82 ? -10.066 -0.063 20.229 1.00 97.19 82 ASP A CA 1
ATOM 679 C C . ASP A 1 82 ? -10.607 -1.204 21.102 1.00 97.19 82 ASP A C 1
ATOM 681 O O . ASP A 1 82 ? -11.232 -0.955 22.135 1.00 97.19 82 ASP A O 1
ATOM 685 N N . TYR A 1 83 ? -10.304 -2.458 20.751 1.00 96.81 83 TYR A N 1
ATOM 686 C CA . TYR A 1 83 ? -10.694 -3.614 21.559 1.00 96.81 83 TYR A CA 1
ATOM 687 C C . TYR A 1 83 ? -10.057 -3.598 22.949 1.00 96.81 83 TYR A C 1
ATOM 689 O O . TYR A 1 83 ? -10.744 -3.885 23.930 1.00 96.81 83 TYR A O 1
ATOM 697 N N . LYS A 1 84 ? -8.775 -3.231 23.069 1.00 96.94 84 LYS A N 1
ATOM 698 C CA . LYS A 1 84 ? -8.125 -3.084 24.384 1.00 96.94 84 LYS A CA 1
ATOM 699 C C . LYS A 1 84 ? -8.834 -2.040 25.244 1.00 96.94 84 LYS A C 1
ATOM 701 O O . LYS A 1 84 ? -9.069 -2.298 26.423 1.00 96.94 84 LYS A O 1
ATOM 706 N N . ARG A 1 85 ? -9.189 -0.885 24.667 1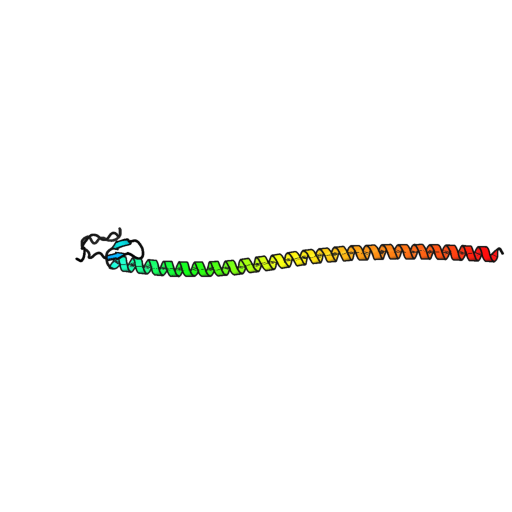.00 97.44 85 ARG A N 1
ATOM 707 C CA . ARG A 1 85 ? -9.932 0.168 25.380 1.00 97.44 85 ARG A CA 1
ATOM 708 C C . ARG A 1 85 ? -11.289 -0.330 25.856 1.00 97.44 85 ARG A C 1
ATOM 710 O O . ARG A 1 85 ? -11.593 -0.193 27.036 1.00 97.44 85 ARG A O 1
ATOM 717 N N . LEU A 1 86 ? -12.040 -1.001 24.985 1.00 97.75 86 LEU A N 1
ATOM 718 C CA . LEU A 1 86 ? -13.339 -1.570 25.341 1.00 97.75 86 LEU A CA 1
ATOM 719 C C . LEU A 1 86 ? -13.233 -2.590 26.485 1.00 97.75 86 LEU A C 1
ATOM 721 O O . LEU A 1 86 ? -14.053 -2.583 27.397 1.00 97.75 86 LEU A O 1
ATOM 725 N N . VAL A 1 87 ? -12.212 -3.453 26.472 1.00 96.94 87 VAL A N 1
ATOM 726 C CA . VAL A 1 87 ? -11.980 -4.420 27.558 1.00 96.94 87 VAL A CA 1
ATOM 727 C C . VAL A 1 87 ? -11.711 -3.709 28.886 1.00 96.94 87 VAL A C 1
ATOM 729 O O . VAL A 1 87 ? -12.250 -4.115 29.914 1.00 96.94 87 VAL A O 1
ATOM 732 N N . ILE A 1 88 ? -10.914 -2.637 28.878 1.00 97.56 88 ILE A N 1
ATOM 733 C CA . ILE A 1 88 ? -10.647 -1.834 30.080 1.00 97.56 88 ILE A CA 1
ATOM 734 C C . ILE A 1 88 ? -11.938 -1.190 30.595 1.00 97.56 88 ILE A C 1
ATOM 736 O O . ILE A 1 88 ? -12.211 -1.252 31.795 1.00 97.56 88 ILE A O 1
ATOM 740 N N . GLU A 1 89 ? -12.749 -0.611 29.709 1.00 97.50 89 GLU A N 1
ATOM 741 C CA . GLU A 1 89 ? -14.035 -0.001 30.068 1.00 97.50 89 GLU A CA 1
ATOM 742 C C . GLU A 1 89 ? -14.995 -1.025 30.682 1.00 97.50 89 GLU A C 1
ATOM 744 O O . GLU A 1 89 ? -15.562 -0.780 31.747 1.00 97.50 89 GLU A O 1
ATOM 749 N N . VAL A 1 90 ? -15.125 -2.204 30.066 1.00 97.44 90 VAL A N 1
ATOM 750 C CA . VAL A 1 90 ? -15.974 -3.288 30.579 1.00 97.44 90 VAL A CA 1
ATOM 751 C C . VAL A 1 90 ? -15.494 -3.766 31.945 1.00 97.44 90 VAL A C 1
ATOM 753 O O . VAL A 1 90 ? -16.309 -3.887 32.856 1.00 97.44 90 VAL A O 1
ATOM 756 N N . ASN A 1 91 ? -14.193 -3.996 32.123 1.00 97.00 91 ASN A N 1
ATOM 757 C CA . ASN A 1 91 ? -13.650 -4.405 33.421 1.00 97.00 91 ASN A CA 1
ATOM 758 C C . ASN A 1 91 ? -13.897 -3.335 34.488 1.00 97.00 91 ASN A C 1
ATOM 760 O O . ASN A 1 91 ? -14.339 -3.654 35.585 1.00 97.00 91 ASN A O 1
ATOM 764 N N . THR A 1 92 ? -13.713 -2.062 34.136 1.00 97.31 92 THR A N 1
ATOM 765 C CA . THR A 1 92 ? -14.000 -0.943 35.042 1.00 97.31 92 THR A CA 1
ATOM 766 C C . THR A 1 92 ? -15.469 -0.944 35.464 1.00 97.31 92 THR A C 1
ATOM 768 O O . THR A 1 92 ? -15.765 -0.797 36.648 1.00 97.31 92 THR A O 1
ATOM 771 N N . LEU A 1 93 ? -16.401 -1.144 34.529 1.00 96.69 93 LEU A N 1
ATOM 772 C CA . LEU A 1 93 ? -17.832 -1.238 34.835 1.00 96.69 93 LEU A CA 1
ATOM 773 C C . LEU A 1 93 ? -18.157 -2.444 35.724 1.00 96.69 93 LEU A C 1
ATOM 775 O O . LEU A 1 93 ? -18.957 -2.321 36.649 1.00 96.69 93 LEU A O 1
ATOM 779 N N . LEU A 1 94 ? -17.541 -3.600 35.467 1.00 96.00 94 LEU A N 1
ATOM 780 C CA . LEU A 1 94 ? -17.723 -4.798 36.287 1.00 96.00 94 LEU A CA 1
ATOM 781 C C . LEU A 1 94 ? -17.229 -4.582 37.722 1.00 96.00 94 LEU A C 1
ATOM 783 O O . LEU A 1 94 ? -17.944 -4.942 38.657 1.00 96.00 94 LEU A O 1
ATOM 787 N N . ASP A 1 95 ? -16.073 -3.943 37.900 1.00 95.69 95 ASP A N 1
ATOM 788 C CA . ASP A 1 95 ? -15.520 -3.626 39.219 1.00 95.69 95 ASP A CA 1
ATOM 789 C C . ASP A 1 95 ? -16.417 -2.648 39.992 1.00 95.69 95 ASP A C 1
ATOM 791 O O . ASP A 1 95 ? -16.679 -2.842 41.182 1.00 95.69 95 ASP A O 1
ATOM 795 N N . HIS A 1 96 ? -16.944 -1.618 39.321 1.00 94.81 96 HIS A N 1
ATOM 796 C CA . HIS A 1 96 ? -17.905 -0.693 39.932 1.00 94.81 96 HIS A CA 1
ATOM 797 C C . HIS A 1 96 ? -19.185 -1.420 40.352 1.00 94.81 96 HIS A C 1
ATOM 799 O O . HIS A 1 96 ? -19.599 -1.316 41.505 1.00 94.81 96 HIS A O 1
ATOM 805 N N . ASN A 1 97 ? -19.758 -2.231 39.459 1.00 94.25 97 ASN A N 1
ATOM 806 C CA . ASN A 1 97 ? -20.961 -3.006 39.758 1.00 94.25 97 ASN A CA 1
ATOM 807 C C . ASN A 1 97 ? -20.744 -3.980 40.923 1.00 94.25 97 ASN A C 1
ATOM 809 O O . ASN A 1 97 ? -21.635 -4.160 41.753 1.00 94.25 97 ASN A O 1
ATOM 813 N N . TYR A 1 98 ? -19.569 -4.607 41.009 1.00 94.75 98 TYR A N 1
ATOM 814 C CA . TYR A 1 98 ? -19.224 -5.479 42.128 1.00 94.75 98 TYR A CA 1
ATOM 815 C C . TYR A 1 98 ? -19.232 -4.711 43.456 1.00 94.75 98 TYR A C 1
ATOM 817 O O . TYR A 1 98 ? -19.848 -5.156 44.429 1.00 94.75 98 TYR A O 1
ATOM 825 N N . ASN A 1 99 ? -18.608 -3.532 43.483 1.00 94.94 99 ASN A N 1
ATOM 826 C CA . ASN A 1 99 ? -18.579 -2.678 44.668 1.00 94.94 99 ASN A CA 1
ATOM 827 C C . ASN A 1 99 ? -19.983 -2.217 45.083 1.00 94.94 99 ASN A C 1
ATOM 829 O O . ASN A 1 99 ? -20.311 -2.260 46.271 1.00 94.94 99 ASN A O 1
ATOM 833 N N . ASP A 1 100 ? -20.829 -1.836 44.126 1.00 95.44 100 ASP A N 1
ATOM 834 C CA . ASP A 1 100 ? -22.215 -1.436 44.390 1.00 95.44 100 ASP A CA 1
ATOM 835 C C . ASP A 1 100 ? -23.023 -2.586 45.004 1.00 95.44 100 ASP A C 1
ATOM 837 O O . ASP A 1 100 ? -23.723 -2.411 46.006 1.00 95.44 100 ASP A O 1
ATOM 841 N N . VAL A 1 101 ? -22.883 -3.799 44.459 1.00 95.19 101 VAL A N 1
ATOM 842 C CA . VAL A 1 101 ? -23.539 -5.001 44.997 1.00 95.19 101 VAL A CA 1
ATOM 843 C C . VAL A 1 101 ? -23.100 -5.277 46.436 1.00 95.19 101 VAL A C 1
ATOM 845 O O . VAL A 1 101 ? -23.945 -5.582 47.283 1.00 95.19 101 VAL A O 1
ATOM 848 N N . GLU A 1 102 ? -21.812 -5.138 46.750 1.00 95.25 102 GLU A N 1
ATOM 849 C CA . GLU A 1 102 ? -21.304 -5.304 48.117 1.00 95.25 102 GLU A CA 1
ATOM 850 C C . GLU A 1 102 ? -21.837 -4.227 49.078 1.00 95.25 102 GLU A C 1
ATOM 852 O O . GLU A 1 102 ? -22.238 -4.535 50.209 1.00 95.25 102 GLU A O 1
ATOM 857 N N . GLN A 1 103 ? -21.948 -2.972 48.630 1.00 95.31 103 GLN A N 1
ATOM 858 C CA . GLN A 1 103 ? -22.572 -1.906 49.421 1.00 95.31 103 GLN A CA 1
ATOM 859 C C . GLN A 1 103 ? -24.053 -2.183 49.698 1.00 95.31 103 GLN A C 1
ATOM 861 O O . GLN A 1 103 ? -24.518 -2.019 50.837 1.00 95.31 103 GLN A O 1
ATOM 866 N N . PHE A 1 104 ? -24.800 -2.648 48.693 1.00 95.25 104 PHE A N 1
ATOM 867 C CA . PHE A 1 104 ? -26.199 -3.030 48.873 1.00 95.25 104 PHE A CA 1
ATOM 868 C C . PHE A 1 104 ? -26.342 -4.211 49.833 1.00 95.25 104 PHE A C 1
ATOM 870 O O . PHE A 1 104 ? -27.184 -4.151 50.730 1.00 95.25 104 PHE A O 1
ATOM 877 N N . ARG A 1 105 ? -25.491 -5.241 49.729 1.00 95.94 105 ARG A N 1
ATOM 878 C CA . ARG A 1 105 ? -25.464 -6.369 50.680 1.00 95.94 105 ARG A CA 1
ATOM 879 C C . ARG A 1 105 ? -25.249 -5.892 52.113 1.00 95.94 105 ARG A C 1
ATOM 881 O O . ARG A 1 105 ? -26.025 -6.249 52.999 1.00 95.94 105 ARG A O 1
ATOM 888 N N . SER A 1 106 ? -24.257 -5.031 52.335 1.00 96.06 106 SER A N 1
ATOM 889 C CA . SER A 1 106 ? -23.978 -4.447 53.655 1.00 96.06 106 SER A CA 1
ATOM 890 C C . SER A 1 106 ? -25.173 -3.658 54.205 1.00 96.06 106 SER A C 1
ATOM 892 O O . SER A 1 106 ? -25.541 -3.794 55.376 1.00 96.06 106 SER A O 1
ATOM 894 N N . THR A 1 107 ? -25.829 -2.869 53.354 1.00 96.31 107 THR A N 1
ATOM 895 C CA . THR A 1 107 ? -27.016 -2.082 53.724 1.00 96.31 107 THR A CA 1
ATOM 896 C C . THR A 1 107 ? -28.205 -2.977 54.074 1.00 96.31 107 THR A C 1
ATOM 898 O O . THR A 1 107 ? -28.861 -2.755 55.093 1.00 96.31 107 THR A O 1
ATOM 901 N N . ILE A 1 108 ? -28.450 -4.028 53.287 1.00 96.75 108 ILE A N 1
ATOM 902 C CA . ILE A 1 108 ? -29.503 -5.020 53.547 1.00 96.75 108 ILE A CA 1
ATOM 903 C C . ILE A 1 108 ? -29.276 -5.707 54.896 1.00 96.75 108 ILE A C 1
ATOM 905 O O . ILE A 1 108 ? -30.215 -5.830 55.683 1.00 96.75 108 ILE A O 1
ATOM 909 N N . GLU A 1 109 ? -28.047 -6.120 55.203 1.00 96.25 109 GLU A N 1
ATOM 910 C CA . GLU A 1 109 ? -27.737 -6.769 56.482 1.00 96.25 109 GLU A CA 1
ATOM 911 C C . GLU A 1 109 ? -27.946 -5.833 57.682 1.00 96.25 109 GLU A C 1
ATOM 913 O O . GLU A 1 109 ? -28.472 -6.255 58.716 1.00 96.25 109 GLU A O 1
ATOM 918 N N . LYS A 1 110 ? -27.619 -4.541 57.548 1.00 96.12 110 LYS A N 1
ATOM 919 C CA . LYS A 1 110 ? -27.937 -3.535 58.578 1.00 96.12 110 LYS A CA 1
ATOM 920 C C . LYS A 1 110 ? -29.446 -3.389 58.777 1.00 96.12 110 LYS A C 1
ATOM 922 O O . LYS A 1 110 ? -29.911 -3.423 59.915 1.00 96.12 110 LYS A O 1
ATOM 927 N N . LEU A 1 111 ? -30.211 -3.280 57.691 1.00 96.25 111 LEU A N 1
ATOM 928 C CA . LEU A 1 111 ? -31.671 -3.163 57.753 1.00 96.25 111 LEU A CA 1
ATOM 929 C C . LEU A 1 111 ? -32.315 -4.395 58.401 1.00 96.25 111 LEU A C 1
ATOM 931 O O . LEU A 1 111 ? -33.175 -4.243 59.265 1.00 96.25 111 LEU A O 1
ATOM 935 N N . LYS A 1 112 ? -31.862 -5.608 58.057 1.00 96.00 112 LYS A N 1
ATOM 936 C CA . LYS A 1 112 ? -32.329 -6.849 58.697 1.00 96.00 112 LYS A CA 1
ATOM 937 C C . LYS A 1 112 ? -32.106 -6.834 60.209 1.00 96.00 112 LYS A C 1
ATOM 939 O O . LYS A 1 112 ? -33.021 -7.184 60.952 1.00 96.00 112 LYS A O 1
ATOM 944 N N . LYS A 1 113 ? -30.925 -6.404 60.672 1.00 95.38 113 LYS A N 1
ATOM 945 C CA . LYS A 1 113 ? -30.630 -6.278 62.112 1.00 95.38 113 LYS A CA 1
ATOM 946 C C . LYS A 1 113 ? -31.580 -5.298 62.799 1.00 95.38 113 LYS A C 1
ATOM 948 O O . LYS A 1 113 ? -32.178 -5.654 63.809 1.00 95.38 113 LYS A O 1
ATOM 953 N N . MET A 1 114 ? -31.785 -4.118 62.214 1.00 95.38 114 MET A N 1
ATOM 954 C CA . MET A 1 114 ? -32.700 -3.108 62.761 1.00 95.38 114 MET A CA 1
ATOM 955 C C . MET A 1 114 ? -34.152 -3.604 62.834 1.00 95.38 114 MET A C 1
ATOM 957 O O . MET A 1 114 ? -34.841 -3.353 63.822 1.00 95.38 114 MET A O 1
ATOM 961 N N . ILE A 1 115 ? -34.623 -4.322 61.807 1.00 95.31 115 ILE A N 1
ATOM 962 C CA . ILE A 1 115 ? -35.964 -4.928 61.794 1.00 95.31 115 ILE A CA 1
ATOM 963 C C . ILE A 1 115 ? -36.092 -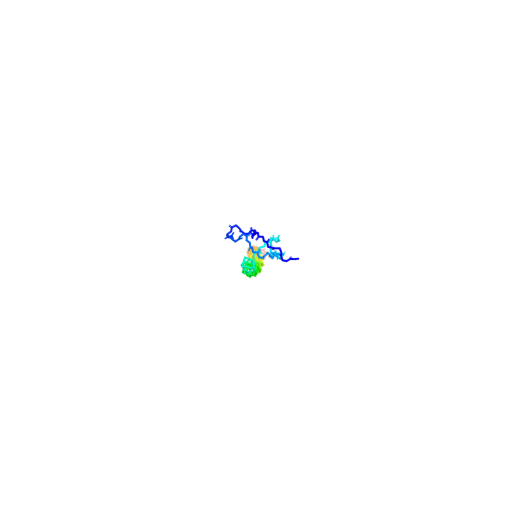5.960 62.919 1.00 95.31 115 ILE A C 1
ATOM 965 O O . ILE A 1 115 ? -37.075 -5.938 63.657 1.00 95.31 115 ILE A O 1
ATOM 969 N N . HIS A 1 116 ? -35.092 -6.828 63.087 1.00 93.38 116 HIS A N 1
ATOM 970 C CA . HIS A 1 116 ? -35.093 -7.852 64.136 1.00 93.38 116 HIS A CA 1
ATOM 971 C C . HIS A 1 116 ? -35.098 -7.248 65.545 1.00 93.38 116 HIS A C 1
ATOM 973 O O . HIS A 1 116 ? -35.814 -7.713 66.429 1.00 93.38 116 HIS A O 1
ATOM 979 N N . GLU A 1 117 ? -34.330 -6.180 65.762 1.00 93.69 117 GLU A N 1
ATOM 980 C CA . GLU A 1 117 ? -34.316 -5.441 67.029 1.00 93.69 117 GLU A CA 1
ATOM 981 C C . GLU A 1 117 ? -35.672 -4.789 67.326 1.00 93.69 117 GLU A C 1
ATOM 983 O O . GLU A 1 117 ? -36.178 -4.912 68.441 1.00 93.69 117 GLU A O 1
ATOM 988 N N . LYS A 1 118 ? -36.302 -4.167 66.321 1.00 91.69 118 LYS A N 1
ATOM 989 C CA . LYS A 1 118 ? -37.655 -3.596 66.429 1.00 91.69 118 LYS A CA 1
ATOM 990 C C . LYS A 1 118 ? -38.707 -4.653 66.773 1.00 91.69 118 LYS A C 1
ATOM 992 O O . LYS A 1 118 ? -39.566 -4.396 67.612 1.00 91.69 118 LYS A O 1
ATOM 997 N N . GLN A 1 119 ? -38.629 -5.832 66.156 1.00 90.06 119 GLN A N 1
ATOM 998 C CA . GLN A 1 119 ? -39.551 -6.944 66.407 1.00 90.06 119 GLN A CA 1
ATOM 999 C C . GLN A 1 119 ? -39.411 -7.534 67.815 1.00 90.06 119 GLN A C 1
ATOM 1001 O O . GLN A 1 119 ? -40.397 -8.004 68.361 1.00 90.06 119 GLN A O 1
ATOM 1006 N N . LYS A 1 120 ? -38.218 -7.492 68.422 1.00 84.12 120 LYS A N 1
ATOM 1007 C CA . LYS A 1 120 ? -38.005 -7.924 69.817 1.00 84.12 120 LYS A CA 1
ATOM 1008 C C . LYS A 1 120 ? -38.506 -6.927 70.866 1.00 84.12 120 LYS A C 1
ATOM 1010 O O . LYS A 1 120 ? -38.612 -7.290 72.032 1.00 84.12 120 LYS A O 1
ATOM 1015 N N . GLN A 1 121 ? -38.711 -5.671 70.476 1.00 79.06 121 GLN A N 1
ATOM 1016 C CA . GLN A 1 121 ? -39.166 -4.589 71.355 1.00 79.06 121 GLN A CA 1
ATOM 1017 C C . GLN A 1 121 ? -40.687 -4.366 71.302 1.00 79.06 121 GLN A C 1
ATOM 1019 O O . GLN A 1 121 ? -41.191 -3.555 72.075 1.00 79.06 121 GLN A O 1
ATOM 1024 N N . SER A 1 122 ? -41.390 -5.039 70.383 1.00 60.41 122 SER A N 1
ATOM 1025 C CA . SER A 1 122 ? -42.860 -5.059 70.281 1.00 60.41 122 SER A CA 1
ATOM 1026 C C . SER A 1 122 ? -43.418 -6.316 70.934 1.00 60.41 122 SER A C 1
ATOM 1028 O O . SER A 1 122 ? -44.541 -6.230 71.472 1.00 60.41 122 SER A O 1
#

Sequence (122 aa):
MPDFGACSEPTCNQTAVRLFDCAHHCMKMVCLQHLIEHDRLFERNKKHLEGHQLELKRLYSIYSSLVDENKIRYEYEQKLDDYKRLVIEVNTLLDHNYNDVEQFRSTIEKLKKMIHEKQKQS

Secondary structure (DSSP, 8-state):
---EE--S-TT---SSEEEEE-TTTT--EEEHHHHHHHHHHHHHHHHHHHHHHHHHHHHHHHHHHHHHHHHHHHHHHHHHHHHHHHHHHHHHHHHHHHHHHHHHHHHHHHHHHHHHHHHH--

pLDDT: mean 90.69, std 7.91, range [46.69, 97.75]

Foldseek 3Di:
DQDFAFAPDPPDPDGGARWDALPPQDRGTGHPVVSVVRVVVVVVVVVVVVVVVVVVVVVVVVVVVVVVVVVVVVVVVVVVVVVVVVVVVVVVVVVVVVVVVVVVVVVVVVVVVVVVVVVVVD

Organism: NCBI:txid433720